Protein AF-A0A956IL65-F1 (afdb_monomer)

Foldseek 3Di:
DAQCLLVLVLLLVQCVVVVHDPVLSVLSVLLSVLSLVLLVLVQVVCCVPPVDRDPRHPDPPPDDRHHDDPLRSLLSLLLLLVVLVVLLVVLVVVLVVDPDPVVNVSSVSNNVSSVSSNVSSVVVLVSLVVVDPNSVVSNVVSNVVSVVVVVVVVVVVVVVVVVD

Structure (mmCIF, N/CA/C/O backbone):
data_AF-A0A956IL65-F1
#
_entry.id   AF-A0A956IL65-F1
#
loop_
_atom_site.group_PDB
_atom_site.id
_atom_site.type_symbol
_atom_site.label_atom_id
_atom_site.label_alt_id
_atom_site.label_comp_id
_atom_site.label_asym_id
_atom_site.label_entity_id
_atom_site.label_seq_id
_atom_site.pdbx_PDB_ins_code
_atom_site.Cartn_x
_atom_site.Cartn_y
_atom_site.Cartn_z
_atom_site.occupancy
_atom_site.B_iso_or_equiv
_atom_site.auth_seq_id
_atom_site.auth_comp_id
_atom_site.auth_asym_id
_atom_site.auth_atom_id
_atom_site.pdbx_PDB_model_num
ATOM 1 N N . MET A 1 1 ? 16.613 2.036 -3.160 1.00 38.81 1 MET A N 1
ATOM 2 C CA . MET A 1 1 ? 15.274 2.022 -2.526 1.00 38.81 1 MET A CA 1
ATOM 3 C C . MET A 1 1 ? 15.307 1.001 -1.401 1.00 38.81 1 MET A C 1
ATOM 5 O O . MET A 1 1 ? 15.791 -0.094 -1.648 1.00 38.81 1 MET A O 1
ATOM 9 N N . ARG A 1 2 ? 14.882 1.342 -0.175 1.00 45.19 2 ARG A N 1
ATOM 10 C CA . ARG A 1 2 ? 14.749 0.341 0.904 1.00 45.19 2 ARG A CA 1
ATOM 11 C C . ARG A 1 2 ? 13.595 -0.607 0.551 1.00 45.19 2 ARG A C 1
ATOM 13 O O . ARG A 1 2 ? 12.576 -0.138 0.049 1.00 45.19 2 ARG A O 1
ATOM 20 N N . SER A 1 3 ? 13.765 -1.910 0.768 1.00 49.69 3 SER A N 1
ATOM 21 C CA . SER A 1 3 ? 12.709 -2.896 0.511 1.00 49.69 3 SER A CA 1
ATOM 22 C C . SER A 1 3 ? 11.535 -2.689 1.468 1.00 49.69 3 SER A C 1
ATOM 24 O O . SER A 1 3 ? 11.739 -2.543 2.673 1.00 49.69 3 SER A O 1
ATOM 26 N N . LEU A 1 4 ? 10.318 -2.684 0.924 1.00 58.38 4 LEU A N 1
ATOM 27 C CA . LEU A 1 4 ? 9.075 -2.591 1.693 1.00 58.38 4 LEU A CA 1
ATOM 28 C C . LEU A 1 4 ? 8.524 -3.972 2.078 1.00 58.38 4 LEU A C 1
ATOM 30 O O . LEU A 1 4 ? 7.673 -4.054 2.952 1.00 58.38 4 LEU A O 1
ATOM 34 N N . ALA A 1 5 ? 9.036 -5.060 1.492 1.00 55.31 5 ALA A N 1
ATOM 35 C CA . ALA A 1 5 ? 8.557 -6.416 1.767 1.00 55.31 5 ALA A CA 1
ATOM 36 C C . ALA A 1 5 ? 8.612 -6.817 3.259 1.00 55.31 5 ALA A C 1
ATOM 38 O O . ALA A 1 5 ? 7.597 -7.291 3.763 1.00 55.31 5 ALA A O 1
ATOM 39 N N . PRO A 1 6 ? 9.701 -6.547 4.014 1.00 56.06 6 PRO A N 1
ATOM 40 C CA . PRO A 1 6 ? 9.734 -6.846 5.450 1.00 56.06 6 PRO A CA 1
ATOM 41 C C . PRO A 1 6 ? 8.711 -6.030 6.255 1.00 56.06 6 PRO A C 1
ATOM 43 O O . PRO A 1 6 ? 8.248 -6.463 7.304 1.00 56.06 6 PRO A O 1
ATOM 46 N N . GLN A 1 7 ? 8.343 -4.843 5.760 1.00 67.19 7 GLN A N 1
ATOM 47 C CA . GLN A 1 7 ? 7.393 -3.955 6.430 1.00 67.19 7 GLN A CA 1
ATOM 48 C C . GLN A 1 7 ? 5.954 -4.439 6.231 1.00 67.19 7 GLN A C 1
ATOM 50 O O . GLN A 1 7 ? 5.183 -4.418 7.182 1.00 67.19 7 GLN A O 1
ATOM 55 N N . ILE A 1 8 ? 5.605 -4.956 5.047 1.00 64.69 8 ILE A N 1
ATOM 56 C CA . ILE A 1 8 ? 4.268 -5.526 4.806 1.00 64.69 8 ILE A CA 1
ATOM 57 C C . ILE A 1 8 ? 4.065 -6.824 5.606 1.00 64.69 8 ILE A C 1
ATOM 59 O O . ILE A 1 8 ? 2.984 -7.036 6.154 1.00 64.69 8 ILE A O 1
ATOM 63 N N . GLY A 1 9 ? 5.113 -7.641 5.771 1.00 65.62 9 GLY A N 1
ATOM 64 C CA . GLY A 1 9 ? 5.070 -8.811 6.658 1.00 65.62 9 GLY A CA 1
ATOM 65 C C . GLY A 1 9 ? 4.739 -8.446 8.115 1.00 65.62 9 GLY A C 1
ATOM 66 O O . GLY A 1 9 ? 3.896 -9.092 8.738 1.00 65.62 9 GLY A O 1
ATOM 67 N N . ALA A 1 10 ? 5.321 -7.358 8.635 1.00 70.25 10 ALA A N 1
ATOM 68 C CA . ALA A 1 10 ? 4.985 -6.807 9.954 1.00 70.25 10 ALA A CA 1
ATOM 69 C C . ALA A 1 10 ? 3.538 -6.281 10.029 1.00 70.25 10 ALA A C 1
ATOM 71 O O . ALA A 1 10 ? 2.858 -6.444 11.045 1.00 70.25 10 ALA A O 1
ATOM 72 N N . TRP A 1 11 ? 3.020 -5.698 8.943 1.00 80.06 11 TRP A N 1
ATOM 73 C CA . TRP A 1 11 ? 1.632 -5.226 8.885 1.00 80.06 11 TRP A CA 1
ATOM 74 C C . TRP A 1 11 ? 0.629 -6.368 8.955 1.00 80.06 11 TRP A C 1
ATOM 76 O O . TRP A 1 11 ? -0.377 -6.237 9.642 1.00 80.06 11 TRP A O 1
ATOM 86 N N . ARG A 1 12 ? 0.912 -7.500 8.302 1.00 82.19 12 ARG A N 1
ATOM 87 C CA . ARG A 1 12 ? 0.060 -8.693 8.372 1.00 82.19 12 ARG A CA 1
ATOM 88 C C . ARG A 1 12 ? -0.077 -9.207 9.806 1.00 82.19 12 ARG A C 1
ATOM 90 O O . ARG A 1 12 ? -1.195 -9.451 10.238 1.00 82.19 12 ARG A O 1
ATOM 97 N N . VAL A 1 13 ? 1.037 -9.335 10.535 1.00 80.00 13 VAL A N 1
ATOM 98 C CA . VAL A 1 13 ? 1.025 -9.753 11.952 1.00 80.00 13 VAL A CA 1
ATOM 99 C C . VAL A 1 13 ? 0.239 -8.762 12.808 1.00 80.00 13 VAL A C 1
ATOM 101 O O . VAL A 1 13 ? -0.572 -9.166 13.630 1.00 80.00 13 VAL A O 1
ATOM 104 N N . SER A 1 14 ? 0.417 -7.465 12.556 1.00 82.00 14 SER A N 1
ATOM 105 C CA . SER A 1 14 ? -0.309 -6.416 13.279 1.00 82.00 14 SER A CA 1
ATOM 106 C C . SER A 1 14 ? -1.815 -6.451 13.002 1.00 82.00 14 SER A C 1
ATOM 108 O O . SER A 1 14 ? -2.611 -6.236 13.903 1.00 82.00 14 SER A O 1
ATOM 110 N N . LEU A 1 15 ? -2.230 -6.722 11.761 1.00 83.50 15 LEU A N 1
ATOM 111 C CA . LEU A 1 15 ? -3.646 -6.845 11.402 1.00 83.50 15 LEU A CA 1
ATOM 112 C C . LEU A 1 15 ? -4.301 -8.056 12.070 1.00 83.50 15 LEU A C 1
ATOM 114 O O . LEU A 1 15 ? -5.425 -7.936 12.549 1.00 83.50 15 LEU A O 1
ATOM 118 N N . ASP A 1 16 ? -3.591 -9.182 12.124 1.00 85.94 16 ASP A N 1
ATOM 119 C CA . ASP A 1 16 ? -4.041 -10.398 12.808 1.00 85.94 16 ASP A CA 1
ATOM 120 C C . ASP A 1 16 ? -4.232 -10.143 14.315 1.00 85.94 16 ASP A C 1
ATOM 122 O O . ASP A 1 16 ? -5.293 -10.423 14.864 1.00 85.94 16 ASP A O 1
ATOM 126 N N . ALA A 1 17 ? -3.267 -9.475 14.961 1.00 84.25 17 ALA A N 1
ATOM 127 C CA . ALA A 1 17 ? -3.342 -9.091 16.376 1.00 84.25 17 ALA A CA 1
ATOM 128 C C . ALA A 1 17 ? -4.445 -8.059 16.698 1.00 84.25 17 ALA A C 1
ATOM 130 O O . ALA A 1 17 ? -4.854 -7.918 17.849 1.00 84.25 17 ALA A O 1
ATOM 131 N N . LEU A 1 18 ? -4.927 -7.321 15.692 1.00 85.69 18 LEU A N 1
ATOM 132 C CA . LEU A 1 18 ? -5.963 -6.290 15.825 1.00 85.69 18 LEU A CA 1
ATOM 133 C C . LEU A 1 18 ? -7.366 -6.780 15.421 1.00 85.69 18 LEU A C 1
ATOM 135 O O . LEU A 1 18 ? -8.258 -5.944 15.216 1.00 85.69 18 LEU A O 1
ATOM 139 N N . ASP A 1 19 ? -7.551 -8.096 15.277 1.00 87.31 19 ASP A N 1
ATOM 140 C CA . ASP A 1 19 ? -8.797 -8.739 14.841 1.00 87.31 19 ASP A CA 1
ATOM 141 C C . ASP A 1 19 ? -9.322 -8.163 13.510 1.00 87.31 19 ASP A C 1
ATOM 143 O O . ASP A 1 19 ? -10.515 -7.881 13.329 1.00 87.31 19 ASP A O 1
ATOM 147 N N . ALA A 1 20 ? -8.416 -7.912 12.560 1.00 88.81 20 ALA A N 1
ATOM 148 C CA . ALA A 1 20 ? -8.801 -7.473 11.226 1.00 88.81 20 ALA A CA 1
ATOM 149 C C . ALA A 1 20 ? -9.573 -8.578 10.473 1.00 88.81 20 ALA A C 1
ATOM 151 O O . ALA A 1 20 ? -9.339 -9.766 10.692 1.00 88.81 20 ALA A O 1
ATOM 152 N N . PRO A 1 21 ? -10.460 -8.223 9.521 1.00 92.88 21 PRO A N 1
ATOM 153 C CA . PRO A 1 21 ? -11.149 -9.214 8.699 1.00 92.88 21 PRO A CA 1
ATOM 154 C C . PRO A 1 21 ? -10.163 -10.126 7.957 1.00 92.88 21 PRO A C 1
ATOM 156 O O . PRO A 1 21 ? -9.194 -9.632 7.380 1.00 92.88 21 PRO A O 1
ATOM 159 N N . GLU A 1 22 ? -10.455 -11.427 7.862 1.00 90.81 22 GLU A N 1
ATOM 160 C CA . GLU A 1 22 ? -9.585 -12.409 7.184 1.00 90.81 22 GLU A CA 1
ATOM 161 C C . GLU A 1 22 ? -9.222 -11.998 5.750 1.00 90.81 22 GLU A C 1
ATOM 163 O O . GLU A 1 22 ? -8.082 -12.151 5.317 1.00 90.81 22 GLU A O 1
ATOM 168 N N . ALA A 1 23 ? -10.169 -11.399 5.021 1.00 91.19 23 ALA A N 1
ATOM 169 C CA . ALA A 1 23 ? -9.933 -10.884 3.674 1.00 91.19 23 ALA A CA 1
ATOM 170 C C . ALA A 1 23 ? -8.836 -9.802 3.633 1.00 91.19 23 ALA A C 1
ATOM 172 O O . ALA A 1 23 ? -8.097 -9.703 2.655 1.00 91.19 23 ALA A O 1
ATOM 173 N N . LEU A 1 24 ? -8.707 -8.999 4.694 1.00 89.88 24 LEU A N 1
ATOM 174 C CA . LEU A 1 24 ? -7.675 -7.973 4.804 1.00 89.88 24 LEU A CA 1
ATOM 175 C C . LEU A 1 24 ? -6.307 -8.584 5.133 1.00 89.88 24 LEU A C 1
ATOM 177 O O . LEU A 1 24 ? -5.299 -8.162 4.570 1.00 89.88 24 LEU A O 1
ATOM 181 N N . VAL A 1 25 ? -6.280 -9.609 5.988 1.00 88.31 25 VAL A N 1
ATOM 182 C CA . VAL A 1 25 ? -5.064 -10.375 6.305 1.00 88.31 25 VAL A CA 1
ATOM 183 C C . VAL A 1 25 ? -4.559 -11.131 5.069 1.00 88.31 25 VAL A C 1
ATOM 185 O O . VAL A 1 25 ? -3.359 -11.126 4.785 1.00 88.31 25 VAL A O 1
ATOM 188 N N . ALA A 1 26 ? -5.465 -11.713 4.277 1.00 87.88 26 ALA A N 1
ATOM 189 C CA . ALA A 1 26 ? -5.140 -12.334 2.994 1.00 87.88 26 ALA A CA 1
ATOM 190 C C . ALA A 1 26 ? -4.571 -11.309 1.997 1.00 87.88 26 ALA A C 1
ATOM 192 O O . ALA A 1 26 ? -3.500 -11.530 1.434 1.00 87.88 26 ALA A O 1
ATOM 193 N N . ALA A 1 27 ? -5.210 -10.143 1.862 1.00 87.69 27 ALA A N 1
ATOM 194 C CA . ALA A 1 27 ? -4.713 -9.064 1.008 1.00 87.69 27 ALA A CA 1
ATOM 195 C C . ALA A 1 27 ? -3.328 -8.543 1.444 1.00 87.69 27 ALA A C 1
ATOM 197 O O . ALA A 1 27 ? -2.519 -8.170 0.593 1.00 87.69 27 ALA A O 1
ATOM 198 N N . ALA A 1 28 ? -3.025 -8.540 2.749 1.00 86.12 28 ALA A N 1
ATOM 199 C CA . ALA A 1 28 ? -1.696 -8.192 3.256 1.00 86.12 28 ALA A CA 1
ATOM 200 C C . ALA A 1 28 ? -0.630 -9.182 2.767 1.00 86.12 28 ALA A C 1
ATOM 202 O O . ALA A 1 28 ? 0.467 -8.776 2.385 1.00 86.12 28 ALA A O 1
ATOM 203 N N . ARG A 1 29 ? -0.966 -10.476 2.729 1.00 84.81 29 ARG A N 1
ATOM 204 C CA . ARG A 1 29 ? -0.078 -11.537 2.237 1.00 84.81 29 ARG A CA 1
ATOM 205 C C . ARG A 1 29 ? 0.204 -11.396 0.739 1.00 84.81 29 ARG A C 1
ATOM 207 O O . ARG A 1 29 ? 1.356 -11.500 0.322 1.00 84.81 29 ARG A O 1
ATOM 214 N N . ASP A 1 30 ? -0.819 -11.091 -0.054 1.00 86.75 30 ASP A N 1
ATOM 215 C CA . ASP A 1 30 ? -0.660 -10.844 -1.492 1.00 86.75 30 ASP A CA 1
ATOM 216 C C . ASP A 1 30 ? 0.188 -9.589 -1.759 1.00 86.75 30 ASP A C 1
ATOM 218 O O . ASP A 1 30 ? 1.052 -9.577 -2.640 1.00 86.75 30 ASP A O 1
ATOM 222 N N . ALA A 1 31 ? -0.013 -8.531 -0.967 1.00 85.62 31 ALA A N 1
ATOM 223 C CA . ALA A 1 31 ? 0.788 -7.312 -1.044 1.00 85.62 31 ALA A CA 1
ATOM 224 C C . ALA A 1 31 ? 2.255 -7.547 -0.645 1.00 85.62 31 ALA A C 1
ATOM 226 O O . ALA A 1 31 ? 3.155 -6.964 -1.257 1.00 85.62 31 ALA A O 1
ATOM 227 N N . GLU A 1 32 ? 2.506 -8.410 0.344 1.00 84.56 32 GLU A N 1
ATOM 228 C CA . GLU A 1 32 ? 3.850 -8.815 0.761 1.00 84.56 32 GLU A CA 1
ATOM 229 C C . GLU A 1 32 ? 4.586 -9.506 -0.392 1.00 84.56 32 GLU A C 1
ATOM 231 O O . GLU A 1 32 ? 5.688 -9.087 -0.758 1.00 84.56 32 GLU A O 1
ATOM 236 N N . LEU A 1 33 ? 3.948 -10.495 -1.026 1.00 83.56 33 LEU A N 1
ATOM 237 C CA . LEU A 1 33 ? 4.505 -11.204 -2.178 1.00 83.56 33 LEU A CA 1
ATOM 238 C C . LEU A 1 33 ? 4.783 -10.243 -3.346 1.00 83.56 33 LEU A C 1
ATOM 240 O O . LEU A 1 33 ? 5.889 -10.221 -3.890 1.00 83.56 33 LEU A O 1
ATOM 244 N N . ALA A 1 34 ? 3.828 -9.369 -3.677 1.00 84.38 34 ALA A N 1
ATOM 245 C CA . ALA A 1 34 ? 3.999 -8.363 -4.725 1.00 84.38 34 ALA A CA 1
ATOM 246 C C . ALA A 1 34 ? 5.179 -7.412 -4.442 1.00 84.38 34 ALA A C 1
ATOM 248 O O . ALA A 1 34 ? 5.919 -7.029 -5.355 1.00 84.38 34 ALA A O 1
ATOM 249 N N . ALA A 1 35 ? 5.398 -7.028 -3.179 1.00 80.88 35 ALA A N 1
ATOM 250 C CA . ALA A 1 35 ? 6.537 -6.199 -2.794 1.00 80.88 35 ALA A CA 1
ATOM 251 C C . ALA A 1 35 ? 7.878 -6.930 -2.946 1.00 80.88 35 ALA A C 1
ATOM 253 O O . ALA A 1 35 ? 8.855 -6.308 -3.374 1.00 80.88 35 ALA A O 1
ATOM 254 N N . GLN A 1 36 ? 7.928 -8.229 -2.640 1.00 79.44 36 GLN A N 1
ATOM 255 C CA . GLN A 1 36 ? 9.119 -9.060 -2.835 1.00 79.44 36 GLN A CA 1
ATOM 256 C C . GLN A 1 36 ? 9.464 -9.178 -4.322 1.00 79.44 36 GLN A C 1
ATOM 258 O O . GLN A 1 36 ? 10.593 -8.892 -4.727 1.00 79.44 36 GLN A O 1
ATOM 263 N N . GLU A 1 37 ? 8.477 -9.513 -5.154 1.00 82.69 37 GLU A N 1
ATOM 264 C CA . GLU A 1 37 ? 8.665 -9.644 -6.599 1.00 82.69 37 GLU A CA 1
ATOM 265 C C . GLU A 1 37 ? 9.066 -8.315 -7.249 1.00 82.69 37 GLU A C 1
ATOM 267 O O . GLU A 1 37 ? 9.974 -8.275 -8.084 1.00 82.69 37 GLU A O 1
ATOM 272 N N . HIS A 1 38 ? 8.445 -7.204 -6.835 1.00 81.06 38 HIS A N 1
ATOM 273 C CA . HIS A 1 38 ? 8.849 -5.866 -7.268 1.00 81.06 38 HIS A CA 1
ATOM 274 C C . HIS A 1 38 ? 10.317 -5.612 -6.924 1.00 81.06 38 HIS A C 1
ATOM 276 O O . HIS A 1 38 ? 11.091 -5.204 -7.791 1.00 81.06 38 HIS A O 1
ATOM 282 N N . ALA A 1 39 ? 10.721 -5.855 -5.677 1.00 76.94 39 ALA A N 1
ATOM 283 C CA . ALA A 1 39 ? 12.084 -5.592 -5.241 1.00 76.94 39 ALA A CA 1
ATOM 284 C C . ALA A 1 39 ? 13.109 -6.463 -5.995 1.00 76.94 39 ALA A C 1
ATOM 286 O O . ALA A 1 39 ? 14.172 -5.968 -6.367 1.00 76.94 39 ALA A O 1
ATOM 287 N N . ALA A 1 40 ? 12.765 -7.714 -6.317 1.00 78.00 40 ALA A N 1
ATOM 288 C CA . ALA A 1 40 ? 13.590 -8.582 -7.154 1.00 78.00 40 ALA A CA 1
ATOM 289 C C . ALA A 1 40 ? 13.738 -8.053 -8.596 1.00 78.00 40 ALA A C 1
ATOM 291 O O . ALA A 1 40 ? 14.841 -8.057 -9.149 1.00 78.00 40 ALA A O 1
ATOM 292 N N . ILE A 1 41 ? 12.655 -7.563 -9.216 1.00 79.12 41 ILE A N 1
ATOM 293 C CA . ILE A 1 41 ? 12.710 -6.911 -10.538 1.00 79.12 41 ILE A CA 1
ATOM 294 C C . ILE A 1 41 ? 13.587 -5.655 -10.476 1.00 79.12 41 ILE A C 1
ATOM 296 O O . ILE A 1 41 ? 14.492 -5.506 -11.296 1.00 79.12 41 ILE A O 1
ATOM 300 N N . ALA A 1 42 ? 13.370 -4.791 -9.484 1.00 76.31 42 ALA A N 1
ATOM 301 C CA . ALA A 1 42 ? 14.131 -3.557 -9.314 1.00 76.31 42 ALA A CA 1
ATOM 302 C C . ALA A 1 42 ? 15.633 -3.828 -9.130 1.00 76.31 42 ALA A C 1
ATOM 304 O O . ALA A 1 42 ? 16.455 -3.164 -9.759 1.00 76.31 42 ALA A O 1
ATOM 305 N N . SER A 1 43 ? 16.002 -4.836 -8.332 1.00 71.38 43 SER A N 1
ATOM 306 C CA . SER A 1 43 ? 17.404 -5.223 -8.139 1.00 71.38 43 SER A CA 1
ATOM 307 C C . SER A 1 43 ? 18.053 -5.762 -9.415 1.00 71.38 43 SER A C 1
ATOM 309 O O . SER A 1 43 ? 19.185 -5.384 -9.718 1.00 71.38 43 SER A O 1
ATOM 311 N N . ARG A 1 44 ? 17.343 -6.588 -10.199 1.00 74.50 44 ARG A N 1
ATOM 312 C CA . ARG A 1 44 ? 17.844 -7.074 -11.499 1.00 74.50 44 ARG A CA 1
ATOM 313 C C . ARG A 1 44 ? 18.037 -5.938 -12.501 1.00 74.50 44 ARG A C 1
ATOM 315 O O . ARG A 1 44 ? 19.070 -5.892 -13.161 1.00 74.50 44 ARG A O 1
ATOM 322 N N . LEU A 1 45 ? 17.086 -5.006 -12.579 1.00 72.12 45 LEU A N 1
ATOM 323 C CA . LEU A 1 45 ? 17.194 -3.830 -13.447 1.00 72.12 45 LEU A CA 1
ATOM 324 C C . LEU A 1 45 ? 18.352 -2.919 -13.021 1.00 72.12 45 LEU A C 1
ATOM 326 O O . LEU A 1 45 ? 19.121 -2.477 -13.867 1.00 72.12 45 LEU A O 1
ATOM 330 N N . ALA A 1 46 ? 18.529 -2.678 -11.719 1.00 70.25 46 ALA A N 1
ATOM 331 C CA . ALA A 1 46 ? 19.644 -1.881 -11.210 1.00 70.25 46 ALA A CA 1
ATOM 332 C C . ALA A 1 46 ? 21.009 -2.504 -11.553 1.00 70.25 46 ALA A C 1
ATOM 334 O O . ALA A 1 46 ? 21.920 -1.790 -11.979 1.00 70.25 46 ALA A O 1
ATOM 335 N N . TYR A 1 47 ? 21.132 -3.830 -11.425 1.00 66.88 47 TYR A N 1
ATOM 336 C CA . TYR A 1 47 ? 22.343 -4.552 -11.811 1.00 66.88 47 TYR A CA 1
ATOM 337 C C . TYR A 1 47 ? 22.608 -4.452 -13.317 1.00 66.88 47 TYR A C 1
ATOM 339 O O . TYR A 1 47 ? 23.716 -4.103 -13.716 1.00 66.88 47 TYR A O 1
ATOM 347 N N . ALA A 1 48 ? 21.588 -4.686 -14.146 1.00 67.88 48 ALA A N 1
ATOM 348 C CA . ALA A 1 48 ? 21.717 -4.630 -15.600 1.00 67.88 48 ALA A CA 1
ATOM 349 C C . ALA A 1 48 ? 22.082 -3.228 -16.121 1.00 67.88 48 ALA A C 1
ATOM 351 O O . ALA A 1 48 ? 22.857 -3.112 -17.064 1.00 67.88 48 ALA A O 1
ATOM 352 N N . LEU A 1 49 ? 21.543 -2.167 -15.510 1.00 68.12 49 LEU A N 1
ATOM 353 C CA . LEU A 1 49 ? 21.711 -0.791 -15.994 1.00 68.12 49 LEU A CA 1
ATOM 354 C C . LEU A 1 49 ? 22.965 -0.090 -15.458 1.00 68.12 49 LEU A C 1
ATOM 356 O O . LEU A 1 49 ? 23.507 0.781 -16.131 1.00 68.12 49 LEU A O 1
ATOM 360 N N . VAL A 1 50 ? 23.408 -0.416 -14.240 1.00 70.62 50 VAL A N 1
ATOM 361 C CA . VAL A 1 50 ? 24.462 0.345 -13.537 1.00 70.62 50 VAL A CA 1
ATOM 362 C C . VAL A 1 50 ? 25.653 -0.542 -13.146 1.00 70.62 50 VAL A C 1
ATOM 364 O O . VAL A 1 50 ? 26.639 -0.049 -12.602 1.00 70.62 50 VAL A O 1
ATOM 367 N N . GLY A 1 51 ? 25.577 -1.860 -13.375 1.00 60.25 51 GLY A N 1
ATOM 368 C CA . GLY A 1 51 ? 26.612 -2.824 -12.975 1.00 60.25 51 GLY A CA 1
ATOM 369 C C . GLY A 1 51 ? 26.810 -2.929 -11.459 1.00 60.25 51 GLY A C 1
ATOM 370 O O . GLY A 1 51 ? 27.766 -3.544 -10.991 1.00 60.25 51 GLY A O 1
ATOM 371 N N . ARG A 1 52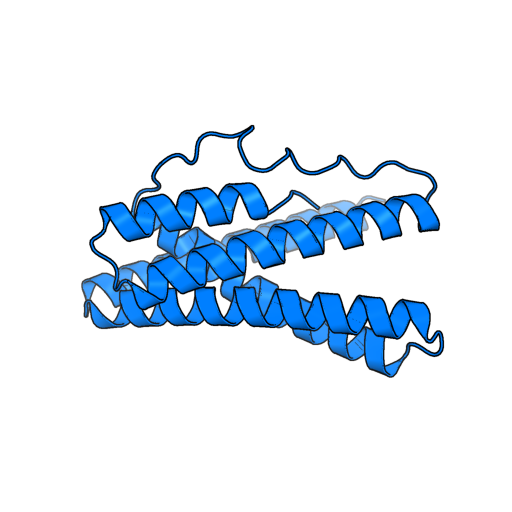 ? 25.927 -2.310 -10.666 1.00 55.88 52 ARG A N 1
ATOM 372 C CA . ARG A 1 52 ? 25.972 -2.327 -9.204 1.00 55.88 52 ARG A CA 1
ATOM 373 C C . ARG A 1 52 ? 24.893 -3.254 -8.681 1.00 55.88 52 ARG A C 1
ATOM 375 O O . ARG A 1 52 ? 23.721 -3.102 -9.022 1.00 55.88 52 ARG A O 1
ATOM 382 N N . ALA A 1 53 ? 25.279 -4.170 -7.798 1.00 52.50 53 ALA A N 1
ATOM 383 C CA . ALA A 1 53 ? 24.315 -4.896 -6.992 1.00 52.50 53 ALA A CA 1
ATOM 384 C C . ALA A 1 53 ? 23.534 -3.875 -6.149 1.00 52.50 53 ALA A C 1
ATOM 386 O O . ALA A 1 53 ? 24.073 -3.266 -5.225 1.00 52.50 53 ALA A O 1
ATOM 387 N N . SER A 1 54 ? 22.263 -3.653 -6.487 1.00 50.88 54 SER A N 1
ATOM 388 C CA . SER A 1 54 ? 21.315 -3.116 -5.515 1.00 50.88 54 SER A CA 1
ATOM 389 C C . SER A 1 54 ? 21.284 -4.111 -4.364 1.00 50.88 54 SER A C 1
ATOM 391 O O . SER A 1 54 ? 21.169 -5.308 -4.626 1.00 50.88 54 SER A O 1
ATOM 393 N N . THR A 1 55 ? 21.432 -3.644 -3.120 1.00 53.50 55 THR A N 1
ATOM 394 C CA . THR A 1 55 ? 21.317 -4.499 -1.931 1.00 53.50 55 THR A CA 1
ATOM 395 C C . THR A 1 55 ? 20.077 -5.367 -2.090 1.00 53.50 55 THR A C 1
ATOM 397 O O . THR A 1 55 ? 18.961 -4.837 -2.143 1.00 53.50 55 THR A O 1
ATOM 400 N N . VAL A 1 56 ? 20.286 -6.674 -2.269 1.00 51.72 56 VAL A N 1
ATOM 401 C CA . VAL A 1 56 ? 19.194 -7.634 -2.393 1.00 51.72 56 VAL A CA 1
ATOM 402 C C . VAL A 1 56 ? 18.377 -7.491 -1.109 1.00 51.72 56 VAL A C 1
ATOM 404 O O . VAL A 1 56 ? 18.972 -7.428 -0.030 1.00 51.72 56 VAL A O 1
ATOM 407 N N . PRO A 1 57 ? 17.048 -7.327 -1.194 1.00 49.78 57 PRO A N 1
ATOM 408 C CA . PRO A 1 57 ? 16.213 -7.371 -0.004 1.00 49.78 57 PRO A CA 1
ATOM 409 C C . PRO A 1 57 ? 16.535 -8.631 0.804 1.00 49.78 57 PRO A C 1
ATOM 411 O O . PRO A 1 57 ? 16.793 -9.659 0.177 1.00 49.78 57 PRO A O 1
ATOM 414 N N . PRO A 1 58 ? 16.491 -8.587 2.145 1.00 48.03 58 PRO A N 1
ATOM 415 C CA . PRO A 1 58 ? 16.555 -9.816 2.926 1.00 48.03 58 PRO A CA 1
ATOM 416 C C . PRO A 1 58 ? 15.498 -10.800 2.414 1.00 48.03 58 PRO A C 1
ATOM 418 O O . PRO A 1 58 ? 14.400 -10.389 2.009 1.00 48.03 58 PRO A O 1
ATOM 421 N N . SER A 1 59 ? 15.857 -12.081 2.384 1.00 46.12 59 SER A N 1
ATOM 422 C CA . SER A 1 59 ? 14.941 -13.130 1.935 1.00 46.12 59 SER A CA 1
ATOM 423 C C . SER A 1 59 ? 13.747 -13.220 2.898 1.00 46.12 59 SER A C 1
ATOM 425 O O . SER A 1 59 ? 13.889 -12.881 4.079 1.00 46.12 59 SER A O 1
ATOM 427 N N . PRO A 1 60 ? 12.559 -13.663 2.438 1.00 43.41 60 PRO A N 1
ATOM 428 C CA . PRO A 1 60 ? 11.418 -13.869 3.326 1.00 43.41 60 PRO A CA 1
ATOM 429 C C . PRO A 1 60 ? 11.832 -14.802 4.475 1.00 43.41 60 PRO A C 1
ATOM 431 O O . PRO A 1 60 ? 12.274 -15.920 4.220 1.00 43.41 60 PRO A O 1
ATOM 434 N N . GLY A 1 61 ? 11.732 -14.330 5.722 1.00 46.06 61 GLY A N 1
ATOM 435 C CA . GLY A 1 61 ? 12.104 -15.089 6.925 1.00 46.06 61 GLY A CA 1
ATOM 436 C C . GLY A 1 61 ? 13.386 -14.646 7.643 1.00 46.06 61 GLY A C 1
ATOM 437 O O . GLY A 1 61 ? 13.612 -15.095 8.759 1.00 46.06 61 GLY A O 1
ATOM 438 N N . GLU A 1 62 ? 14.199 -13.746 7.075 1.00 50.53 62 GLU A N 1
ATOM 439 C CA . GLU A 1 62 ? 15.401 -13.223 7.766 1.00 50.53 62 GLU A CA 1
ATOM 440 C C . GLU A 1 62 ? 15.101 -12.082 8.756 1.00 50.53 62 GLU A C 1
ATOM 442 O O . GLU A 1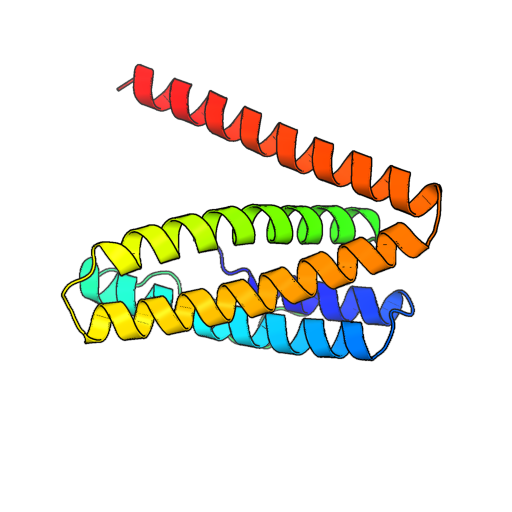 62 ? 15.959 -11.700 9.548 1.00 50.53 62 GLU A O 1
ATOM 447 N N . VAL A 1 63 ? 13.885 -11.534 8.729 1.00 54.91 63 VAL A N 1
ATOM 448 C CA . VAL A 1 63 ? 13.421 -10.514 9.674 1.00 54.91 63 VAL A CA 1
ATOM 449 C C . VAL A 1 63 ? 12.143 -11.033 10.312 1.00 54.91 63 VAL A C 1
ATOM 451 O O . VAL A 1 63 ? 11.140 -11.196 9.615 1.00 54.91 63 VAL A O 1
ATOM 454 N N . GLU A 1 64 ? 12.176 -11.303 11.618 1.00 57.84 64 GLU A N 1
ATOM 455 C CA . GLU A 1 64 ? 10.951 -11.599 12.357 1.00 57.84 64 GLU A CA 1
ATOM 456 C C . GLU A 1 64 ? 10.005 -10.392 12.250 1.00 57.84 64 GLU A C 1
ATOM 458 O O . GLU A 1 64 ? 10.404 -9.263 12.561 1.00 57.84 64 GLU A O 1
ATOM 463 N N . PRO A 1 65 ? 8.767 -10.587 11.765 1.00 63.44 65 PRO A N 1
ATOM 464 C CA . PRO A 1 65 ? 7.795 -9.511 11.700 1.00 63.44 65 PRO A CA 1
ATOM 465 C C . PRO A 1 65 ? 7.433 -9.074 13.123 1.00 63.44 65 PRO A C 1
ATOM 467 O O . PRO A 1 65 ? 6.811 -9.822 13.872 1.00 63.44 65 PRO A O 1
ATOM 470 N N . VAL A 1 66 ? 7.826 -7.855 13.492 1.00 67.50 66 VAL A N 1
ATOM 471 C CA . VAL A 1 66 ? 7.473 -7.248 14.780 1.00 67.50 66 VAL A CA 1
ATOM 472 C C . VAL A 1 66 ? 6.099 -6.595 14.664 1.00 67.50 66 VAL A C 1
ATOM 474 O O . VAL A 1 66 ? 5.845 -5.849 13.716 1.00 67.50 66 VAL A O 1
ATOM 477 N N . GLU A 1 67 ? 5.225 -6.861 15.632 1.00 76.12 67 GLU A N 1
ATOM 478 C CA . GLU A 1 67 ? 3.923 -6.204 15.738 1.00 76.12 67 GLU A CA 1
ATOM 479 C C . GLU A 1 67 ? 4.094 -4.683 15.865 1.00 76.12 67 GLU A C 1
ATOM 481 O O . GLU A 1 67 ? 4.897 -4.180 16.655 1.00 76.12 67 GLU A O 1
ATOM 486 N N . LEU A 1 68 ? 3.337 -3.935 15.067 1.00 76.12 68 LEU A N 1
ATOM 487 C CA . LEU A 1 68 ? 3.308 -2.484 15.117 1.00 76.12 68 LEU A CA 1
ATOM 488 C C . LEU A 1 68 ? 2.083 -2.017 15.907 1.00 76.12 68 LEU A C 1
ATOM 490 O O . LEU A 1 68 ? 0.976 -2.492 15.650 1.00 76.12 68 LEU A O 1
ATOM 494 N N . PRO A 1 69 ? 2.232 -0.995 16.771 1.00 84.81 69 PRO A N 1
ATOM 495 C CA . PRO A 1 69 ? 1.087 -0.280 17.315 1.00 84.81 69 PRO A CA 1
ATOM 496 C C . PRO A 1 69 ? 0.166 0.214 16.193 1.00 84.81 69 PRO A C 1
ATOM 498 O O . PRO A 1 69 ? 0.648 0.640 15.138 1.00 84.81 69 PRO A O 1
ATOM 501 N N . LEU A 1 70 ? -1.149 0.238 16.438 1.00 83.81 70 LEU A N 1
ATOM 502 C CA . LEU A 1 70 ? -2.146 0.664 15.447 1.00 83.81 70 LEU A CA 1
ATOM 503 C C . LEU A 1 70 ? -1.808 2.027 14.816 1.00 83.81 70 LEU A C 1
ATOM 505 O O . LEU A 1 70 ? -1.923 2.175 13.605 1.00 83.81 70 LEU A O 1
ATOM 509 N N . SER A 1 71 ? -1.345 3.007 15.597 1.00 86.25 71 SER A N 1
ATOM 510 C CA . SER A 1 71 ? -0.932 4.323 15.084 1.00 86.25 71 SER A CA 1
ATOM 511 C C . SER A 1 71 ? 0.223 4.228 14.081 1.00 86.25 71 SER A C 1
ATOM 513 O O . SER A 1 71 ? 0.154 4.805 12.996 1.00 86.25 71 SER A O 1
ATOM 515 N N . SER A 1 72 ? 1.251 3.438 14.394 1.00 85.38 72 SER A N 1
ATOM 516 C CA . SER A 1 72 ? 2.387 3.177 13.504 1.00 85.38 72 SER A CA 1
ATOM 517 C C . SER A 1 72 ? 1.966 2.433 12.236 1.00 85.38 72 SER A C 1
ATOM 519 O O . SER A 1 72 ? 2.436 2.766 11.146 1.00 85.38 72 SER A O 1
ATOM 521 N N . LEU A 1 73 ? 1.051 1.464 12.355 1.00 86.31 73 LEU A N 1
ATOM 522 C CA . LEU A 1 73 ? 0.473 0.756 11.213 1.00 86.31 73 LEU A CA 1
ATOM 523 C C . LEU A 1 73 ? -0.280 1.724 10.290 1.00 86.31 73 LEU A C 1
ATOM 525 O O . LEU A 1 73 ? -0.046 1.722 9.083 1.00 86.31 73 LEU A O 1
ATOM 529 N N . VAL A 1 74 ? -1.137 2.588 10.847 1.00 88.00 74 VAL A N 1
ATOM 530 C CA . VAL A 1 74 ? -1.919 3.567 10.070 1.00 88.00 74 VAL A CA 1
ATOM 531 C C . VAL A 1 74 ? -0.992 4.514 9.302 1.00 88.00 74 VAL A C 1
ATOM 533 O O . VAL A 1 74 ? -1.215 4.743 8.114 1.00 88.00 74 VAL A O 1
ATOM 536 N N . VAL A 1 75 ? 0.077 5.020 9.931 1.00 88.25 75 VAL A N 1
ATOM 537 C CA . VAL A 1 75 ? 1.080 5.877 9.268 1.00 88.25 75 VAL A CA 1
ATOM 538 C C . VAL A 1 75 ? 1.758 5.145 8.112 1.00 88.25 75 VAL A C 1
ATOM 540 O O . VAL A 1 75 ? 1.857 5.681 7.006 1.00 88.25 75 VAL A O 1
ATOM 543 N N . ALA A 1 76 ? 2.210 3.913 8.346 1.00 85.69 76 ALA A N 1
ATOM 544 C CA . ALA A 1 76 ? 2.927 3.129 7.349 1.00 85.69 76 ALA A CA 1
ATOM 545 C C . ALA A 1 76 ? 2.042 2.801 6.131 1.00 85.69 76 ALA A C 1
ATOM 547 O O . ALA A 1 76 ? 2.461 2.974 4.985 1.00 85.69 76 ALA A O 1
ATOM 548 N N . VAL A 1 77 ? 0.786 2.425 6.376 1.00 88.06 77 VAL A N 1
ATOM 549 C CA . VAL A 1 77 ? -0.212 2.138 5.339 1.00 88.06 77 VAL A CA 1
ATOM 550 C C . VAL A 1 77 ? -0.638 3.407 4.593 1.00 88.06 77 VAL A C 1
ATOM 552 O O . VAL A 1 77 ? -0.790 3.380 3.372 1.00 88.06 77 VAL A O 1
ATOM 555 N N . ALA A 1 78 ? -0.802 4.538 5.286 1.00 88.62 78 ALA A N 1
ATOM 556 C CA . ALA A 1 78 ? -1.108 5.818 4.645 1.00 88.62 78 ALA A CA 1
ATOM 557 C C . ALA A 1 78 ? 0.023 6.254 3.705 1.00 88.62 78 ALA A C 1
ATOM 559 O O . ALA A 1 78 ? -0.233 6.688 2.579 1.00 88.62 78 ALA A O 1
ATOM 560 N N . ARG A 1 79 ? 1.278 6.072 4.13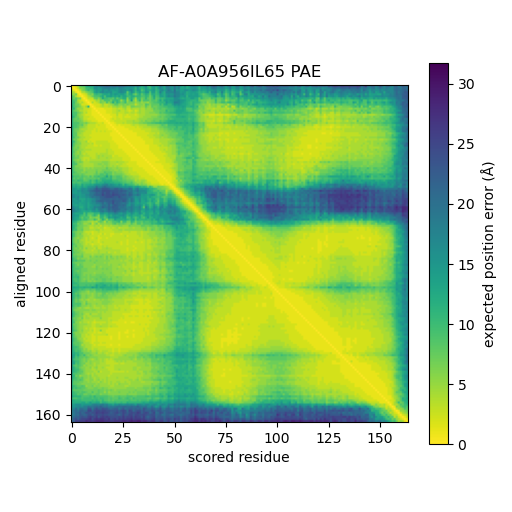4 1.00 88.50 79 ARG A N 1
ATOM 561 C CA . ARG A 1 79 ? 2.453 6.320 3.295 1.00 88.50 79 ARG A CA 1
ATOM 562 C C . ARG A 1 79 ? 2.440 5.439 2.050 1.00 88.50 79 ARG A C 1
ATOM 564 O O . ARG A 1 79 ? 2.627 5.953 0.954 1.00 88.50 79 ARG A O 1
ATOM 571 N N . GLU A 1 80 ? 2.160 4.150 2.208 1.00 88.75 80 GLU A N 1
ATOM 572 C CA . GLU A 1 80 ? 2.065 3.202 1.095 1.00 88.75 80 GLU A CA 1
ATOM 573 C C . GLU A 1 80 ? 0.972 3.575 0.089 1.00 88.75 80 GLU A C 1
ATOM 575 O O . GLU A 1 80 ? 1.209 3.530 -1.119 1.00 88.75 80 GLU A O 1
ATOM 580 N N . ALA A 1 81 ? -0.207 3.984 0.566 1.00 88.25 81 ALA A N 1
ATOM 581 C CA . ALA A 1 81 ? -1.300 4.425 -0.297 1.00 88.25 81 ALA A CA 1
ATOM 582 C C . ALA A 1 81 ? -0.891 5.642 -1.145 1.00 88.25 81 ALA A C 1
ATOM 584 O O . ALA A 1 81 ? -1.119 5.661 -2.357 1.00 88.25 81 ALA A O 1
ATOM 585 N N . ILE A 1 82 ? -0.244 6.633 -0.523 1.00 85.94 82 ILE A N 1
ATOM 586 C CA . ILE A 1 82 ? 0.230 7.852 -1.193 1.00 85.94 82 ILE A CA 1
ATOM 587 C C . ILE A 1 82 ? 1.358 7.530 -2.184 1.00 85.94 82 ILE A C 1
ATOM 589 O O . ILE A 1 82 ? 1.310 7.953 -3.343 1.00 85.94 82 ILE A O 1
ATOM 593 N N . ASP A 1 83 ? 2.352 6.755 -1.755 1.00 86.50 83 ASP A N 1
ATOM 594 C CA . ASP A 1 83 ? 3.516 6.415 -2.572 1.00 86.50 83 ASP A CA 1
ATOM 595 C C . ASP A 1 83 ? 3.144 5.555 -3.774 1.00 86.50 83 ASP A C 1
ATOM 597 O O . ASP A 1 83 ? 3.641 5.795 -4.876 1.00 86.50 83 ASP A O 1
ATOM 601 N N . SER A 1 84 ? 2.224 4.606 -3.601 1.00 86.94 84 SER A N 1
ATOM 602 C CA . SER A 1 84 ? 1.725 3.783 -4.701 1.00 86.94 84 SER A CA 1
ATOM 603 C C . SER A 1 84 ? 0.961 4.599 -5.748 1.00 86.94 84 SER A C 1
ATOM 605 O O . SER A 1 84 ? 1.104 4.335 -6.943 1.00 86.94 84 SER A O 1
ATOM 607 N N . CYS A 1 85 ? 0.208 5.631 -5.348 1.00 85.56 85 CYS A N 1
ATOM 608 C CA . CYS A 1 85 ? -0.440 6.543 -6.298 1.00 85.56 85 CYS A CA 1
ATOM 609 C C . CYS A 1 85 ? 0.589 7.276 -7.171 1.00 85.56 85 CYS A C 1
ATOM 611 O O . CYS A 1 85 ? 0.452 7.320 -8.398 1.00 85.56 85 CYS A O 1
ATOM 613 N N . LEU A 1 86 ? 1.647 7.814 -6.557 1.00 84.62 86 LEU A N 1
ATOM 614 C CA . LEU A 1 86 ? 2.723 8.483 -7.288 1.00 84.62 86 LEU A CA 1
ATOM 615 C C . LEU A 1 86 ? 3.487 7.499 -8.186 1.00 84.62 86 LEU A C 1
ATOM 617 O O . LEU A 1 86 ? 3.728 7.787 -9.359 1.00 84.62 86 LEU A O 1
ATOM 621 N N . ALA A 1 87 ? 3.833 6.324 -7.658 1.00 85.94 87 ALA A N 1
ATOM 622 C CA . ALA A 1 87 ? 4.554 5.291 -8.392 1.00 85.94 87 ALA A CA 1
ATOM 623 C C . ALA A 1 87 ? 3.763 4.790 -9.609 1.00 85.94 87 ALA A C 1
ATOM 625 O O . ALA A 1 87 ? 4.344 4.641 -10.684 1.00 85.94 87 ALA A O 1
ATOM 626 N N . SER A 1 88 ? 2.445 4.598 -9.484 1.00 88.31 88 SER A N 1
ATOM 627 C CA . SER A 1 88 ? 1.578 4.228 -10.610 1.00 88.31 88 SER A CA 1
ATOM 628 C C . SER A 1 88 ? 1.545 5.328 -11.675 1.00 88.31 88 SER A C 1
ATOM 630 O O . SER A 1 88 ? 1.707 5.057 -12.868 1.00 88.31 88 SER A O 1
ATOM 632 N N . HIS A 1 89 ? 1.432 6.600 -11.272 1.00 88.06 89 HIS A N 1
ATOM 633 C CA . HIS A 1 89 ? 1.470 7.712 -12.224 1.00 88.06 89 HIS A CA 1
ATOM 634 C C . HIS A 1 89 ? 2.787 7.750 -13.019 1.00 88.06 89 HIS A C 1
ATOM 636 O O . HIS A 1 89 ? 2.769 7.862 -14.249 1.00 88.06 89 HIS A O 1
ATOM 642 N N . LEU A 1 90 ? 3.923 7.607 -12.329 1.00 86.81 90 LEU A N 1
ATOM 643 C CA . LEU A 1 90 ? 5.251 7.582 -12.945 1.00 86.81 90 LEU A CA 1
ATOM 644 C C . LEU A 1 90 ? 5.444 6.358 -13.851 1.00 86.81 90 LEU A C 1
ATOM 646 O O . LEU A 1 90 ? 5.932 6.500 -14.972 1.00 86.81 90 LEU A O 1
ATOM 650 N N . THR A 1 91 ? 5.004 5.178 -13.413 1.00 86.50 91 THR A N 1
ATOM 651 C CA . THR A 1 91 ? 5.111 3.928 -14.184 1.00 86.50 91 THR A CA 1
ATOM 652 C C . THR A 1 91 ? 4.288 4.007 -15.469 1.00 86.50 91 THR A C 1
ATOM 654 O O . THR A 1 91 ? 4.794 3.707 -16.551 1.00 86.50 91 THR A O 1
ATOM 657 N N . ARG A 1 92 ? 3.053 4.521 -15.402 1.00 89.25 92 ARG A N 1
ATOM 658 C CA . ARG A 1 92 ? 2.218 4.763 -16.592 1.00 89.25 92 ARG A CA 1
ATOM 659 C C . ARG A 1 92 ? 2.821 5.802 -17.531 1.00 89.25 92 ARG A C 1
ATOM 661 O O . ARG A 1 92 ? 2.713 5.663 -18.748 1.00 89.25 92 ARG A O 1
ATOM 668 N N . ALA A 1 93 ? 3.441 6.852 -16.994 1.00 89.00 93 ALA A N 1
ATOM 669 C CA . ALA A 1 93 ? 4.140 7.841 -17.809 1.00 89.00 93 ALA A CA 1
ATOM 670 C C . ALA A 1 93 ? 5.354 7.240 -18.532 1.00 89.00 93 ALA A C 1
ATOM 672 O O . ALA A 1 93 ? 5.562 7.546 -19.706 1.00 89.00 93 ALA A O 1
ATOM 673 N N . ALA A 1 94 ? 6.108 6.361 -17.865 1.00 87.25 94 ALA A N 1
ATOM 674 C CA . ALA A 1 94 ? 7.220 5.629 -18.464 1.00 87.25 94 ALA A CA 1
ATOM 675 C C . ALA A 1 94 ? 6.744 4.653 -19.552 1.00 87.25 94 ALA A C 1
ATOM 677 O O . ALA A 1 94 ? 7.298 4.658 -20.647 1.00 87.25 94 ALA A O 1
ATOM 678 N N . LEU A 1 95 ? 5.670 3.893 -19.299 1.00 89.00 95 LEU A N 1
ATOM 679 C CA . LEU A 1 95 ? 5.067 2.972 -20.273 1.00 89.00 95 LEU A CA 1
ATOM 680 C C . LEU A 1 95 ? 4.683 3.674 -21.580 1.00 89.00 95 LEU A C 1
ATOM 682 O O . LEU A 1 95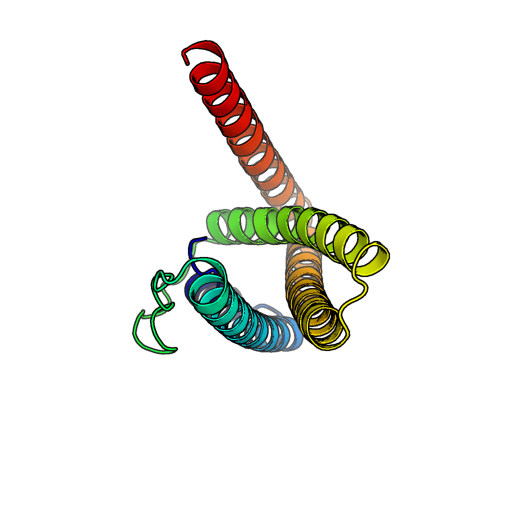 ? 5.012 3.180 -22.651 1.00 89.00 95 LEU A O 1
ATOM 686 N N . ARG A 1 96 ? 4.068 4.863 -21.507 1.00 92.69 96 ARG A N 1
ATOM 687 C CA . ARG A 1 96 ? 3.699 5.653 -22.701 1.00 92.69 96 ARG A CA 1
ATOM 688 C C . ARG A 1 96 ? 4.891 6.074 -23.567 1.00 92.69 96 ARG A C 1
ATOM 690 O O . ARG A 1 96 ? 4.694 6.449 -24.716 1.00 92.69 96 ARG A O 1
ATOM 697 N N . ARG A 1 97 ? 6.100 6.083 -23.005 1.00 91.38 97 ARG A N 1
ATOM 698 C CA . ARG A 1 97 ? 7.340 6.513 -23.672 1.00 91.38 97 ARG A CA 1
ATOM 699 C C . ARG A 1 97 ? 8.272 5.340 -23.987 1.00 91.38 97 ARG A C 1
ATOM 701 O O . ARG A 1 97 ? 9.334 5.550 -24.570 1.00 91.38 97 ARG A O 1
ATOM 708 N N . CYS A 1 98 ? 7.912 4.127 -23.573 1.00 88.31 98 CYS A N 1
ATOM 709 C CA . CYS A 1 98 ? 8.742 2.945 -23.718 1.00 88.31 98 CYS A CA 1
ATOM 710 C C . CYS A 1 98 ? 8.492 2.290 -25.078 1.00 88.31 98 CYS A C 1
ATOM 712 O O . CYS A 1 98 ? 7.370 1.900 -25.388 1.00 88.31 98 CYS A O 1
ATOM 714 N N . HIS A 1 99 ? 9.551 2.154 -25.871 1.00 90.81 99 HIS A N 1
ATOM 715 C CA . HIS A 1 99 ? 9.502 1.509 -27.186 1.00 90.81 99 HIS A CA 1
ATOM 716 C C . HIS A 1 99 ? 10.130 0.108 -27.169 1.00 90.81 99 HIS A C 1
ATOM 718 O O . HIS A 1 99 ? 10.037 -0.626 -28.148 1.00 90.81 99 HIS A O 1
ATOM 724 N N . GLU A 1 100 ? 10.767 -0.274 -26.059 1.00 92.31 100 GLU A N 1
ATOM 725 C CA . GLU A 1 100 ? 11.441 -1.558 -25.905 1.00 92.31 100 GLU A CA 1
ATOM 726 C C . GLU A 1 100 ? 10.481 -2.598 -25.291 1.00 92.31 100 GLU A C 1
ATOM 728 O O . GLU A 1 100 ? 10.036 -2.417 -24.153 1.00 92.31 100 GLU A O 1
ATOM 733 N N . PRO A 1 101 ? 10.157 -3.701 -25.997 1.00 90.06 101 PRO A N 1
ATOM 734 C CA . PRO A 1 101 ? 9.130 -4.647 -25.550 1.00 90.06 101 PRO A CA 1
ATOM 735 C C . PRO A 1 101 ? 9.423 -5.314 -24.203 1.00 90.06 101 PRO A C 1
ATOM 737 O O . PRO A 1 101 ? 8.507 -5.542 -23.412 1.00 90.06 101 PRO A O 1
ATOM 740 N N . GLU A 1 102 ? 10.690 -5.630 -23.925 1.00 87.31 102 GLU A N 1
ATOM 741 C CA . GLU A 1 102 ? 11.064 -6.276 -22.665 1.00 87.31 102 GLU A CA 1
ATOM 742 C C . GLU A 1 102 ? 10.950 -5.307 -21.484 1.00 87.31 102 GLU A C 1
ATOM 744 O O . GLU A 1 102 ? 10.382 -5.655 -20.449 1.00 87.31 102 GLU A O 1
ATOM 749 N N . VAL A 1 103 ? 11.387 -4.056 -21.652 1.00 84.81 103 VAL A N 1
ATOM 750 C CA . VAL A 1 103 ? 11.224 -3.021 -20.622 1.00 84.81 103 VAL A CA 1
ATOM 751 C C . VAL A 1 103 ? 9.742 -2.728 -20.383 1.00 84.81 103 VAL A C 1
ATOM 753 O O . VAL A 1 103 ? 9.316 -2.661 -19.229 1.00 84.81 103 VAL A O 1
ATOM 756 N N . ALA A 1 104 ? 8.928 -2.643 -21.439 1.00 87.69 104 ALA A N 1
ATOM 757 C CA . ALA A 1 104 ? 7.481 -2.473 -21.313 1.00 87.69 104 ALA A CA 1
ATOM 758 C C . ALA A 1 104 ? 6.837 -3.626 -20.522 1.00 87.69 104 ALA A C 1
ATOM 760 O O . ALA A 1 104 ? 6.021 -3.388 -19.630 1.00 87.69 104 ALA A O 1
ATOM 761 N N . ARG A 1 105 ? 7.251 -4.876 -20.772 1.00 90.38 105 ARG A N 1
ATOM 762 C CA . ARG A 1 105 ? 6.792 -6.051 -20.016 1.00 90.38 105 ARG A CA 1
ATOM 763 C C . ARG A 1 105 ? 7.129 -5.943 -18.528 1.00 90.38 105 ARG A C 1
ATOM 765 O O . ARG A 1 105 ? 6.261 -6.200 -17.695 1.00 90.38 105 ARG A O 1
ATOM 772 N N . GLN A 1 106 ? 8.352 -5.543 -18.176 1.00 87.19 106 GLN A N 1
ATOM 773 C CA . GLN A 1 106 ? 8.736 -5.359 -16.770 1.00 87.19 106 GLN A CA 1
ATOM 774 C C . GLN A 1 106 ? 7.955 -4.214 -16.112 1.00 87.19 106 GLN A C 1
ATOM 776 O O . GLN A 1 106 ? 7.483 -4.368 -14.987 1.00 87.19 106 GLN A O 1
ATOM 781 N N . LEU A 1 107 ? 7.747 -3.100 -16.819 1.00 87.31 107 LEU A N 1
ATOM 782 C CA . LEU A 1 107 ? 6.943 -1.979 -16.326 1.00 87.31 107 LEU A CA 1
ATOM 783 C C . LEU A 1 107 ? 5.475 -2.370 -16.094 1.00 87.31 107 LEU A C 1
ATOM 785 O O . LEU A 1 107 ? 4.890 -1.952 -15.098 1.00 87.31 107 LEU A O 1
ATOM 789 N N . HIS A 1 108 ? 4.888 -3.220 -16.941 1.00 91.88 108 HIS A N 1
ATOM 790 C CA . HIS A 1 108 ? 3.546 -3.766 -16.706 1.00 91.88 108 HIS A CA 1
ATOM 791 C C . HIS A 1 108 ? 3.475 -4.650 -15.453 1.00 91.88 108 HIS A C 1
ATOM 793 O O . HIS A 1 108 ? 2.507 -4.556 -14.700 1.00 91.88 108 HIS A O 1
ATOM 799 N N . ARG A 1 109 ? 4.502 -5.471 -15.188 1.00 90.94 109 ARG A N 1
ATOM 800 C CA . ARG A 1 109 ? 4.578 -6.260 -13.943 1.00 90.94 109 ARG A CA 1
ATOM 801 C C . ARG A 1 109 ? 4.696 -5.352 -12.720 1.00 90.94 109 ARG A C 1
ATOM 803 O O . ARG A 1 109 ? 3.967 -5.536 -11.752 1.00 90.94 109 ARG A O 1
ATOM 810 N N . ILE A 1 110 ? 5.556 -4.335 -12.797 1.00 87.38 110 ILE A N 1
ATOM 811 C CA . ILE A 1 110 ? 5.717 -3.324 -11.745 1.00 87.38 110 ILE A CA 1
ATOM 812 C C . ILE A 1 110 ? 4.383 -2.624 -11.451 1.00 87.38 110 ILE A C 1
ATOM 814 O O . ILE A 1 110 ? 4.010 -2.520 -10.284 1.00 87.38 110 ILE A O 1
ATOM 818 N N . GLU A 1 111 ? 3.644 -2.202 -12.481 1.00 91.12 111 GLU A N 1
ATOM 819 C CA . GLU A 1 111 ? 2.319 -1.586 -12.322 1.00 91.12 111 GLU A CA 1
ATOM 820 C C . GLU A 1 111 ? 1.328 -2.536 -11.635 1.00 91.12 111 GLU A C 1
ATOM 822 O O . GLU A 1 111 ? 0.607 -2.115 -10.733 1.00 91.12 111 GLU A O 1
ATOM 827 N N . GLY A 1 112 ? 1.328 -3.823 -12.002 1.00 91.25 112 GLY A N 1
ATOM 828 C CA . GLY A 1 112 ? 0.521 -4.844 -11.329 1.00 91.25 112 GLY A CA 1
ATOM 829 C C . GLY A 1 112 ? 0.849 -4.958 -9.837 1.00 91.25 112 GLY A C 1
ATOM 830 O O . GLY A 1 112 ? -0.053 -4.937 -9.003 1.00 91.25 112 GLY A O 1
ATOM 831 N N . HIS A 1 113 ? 2.135 -4.986 -9.477 1.00 89.94 113 HIS A N 1
ATOM 832 C CA . HIS A 1 113 ? 2.554 -5.068 -8.074 1.00 89.94 113 HIS A CA 1
ATOM 833 C C . HIS A 1 113 ? 2.182 -3.805 -7.281 1.00 89.94 113 HIS A C 1
ATOM 835 O O . HIS A 1 113 ? 1.757 -3.900 -6.128 1.00 89.94 113 HIS A O 1
ATOM 841 N N . ILE A 1 114 ? 2.329 -2.620 -7.891 1.00 88.25 114 ILE A N 1
ATOM 842 C CA . ILE A 1 114 ? 1.902 -1.344 -7.296 1.00 88.25 114 ILE A CA 1
ATOM 843 C C . ILE A 1 114 ? 0.387 -1.353 -7.068 1.00 88.25 114 ILE A C 1
ATOM 845 O O . ILE A 1 114 ? -0.070 -0.952 -6.000 1.00 88.25 114 ILE A O 1
ATOM 849 N N . ALA A 1 115 ? -0.395 -1.848 -8.030 1.00 89.69 115 ALA A N 1
ATOM 850 C CA . ALA A 1 115 ? -1.845 -1.929 -7.907 1.00 89.69 115 ALA A CA 1
ATOM 851 C C . AL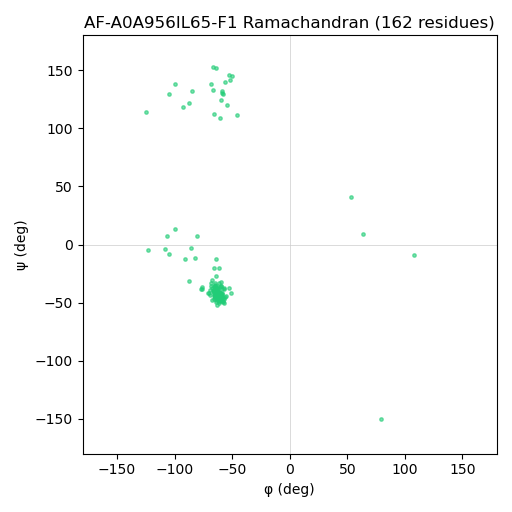A A 1 115 ? -2.279 -2.843 -6.749 1.00 89.69 115 ALA A C 1
ATOM 853 O O . ALA A 1 115 ? -3.115 -2.429 -5.945 1.00 89.69 115 ALA 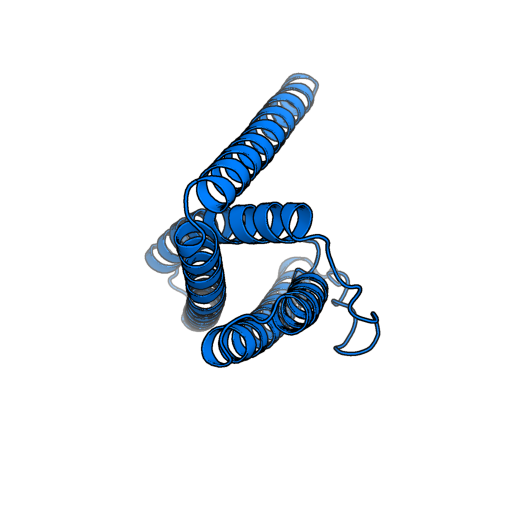A O 1
ATOM 854 N N . THR A 1 116 ? -1.678 -4.031 -6.608 1.00 89.94 116 THR A N 1
ATOM 855 C CA . THR A 1 116 ? -1.958 -4.954 -5.491 1.00 89.94 116 THR A CA 1
ATOM 856 C C . THR A 1 116 ? -1.685 -4.297 -4.139 1.00 89.94 116 THR A C 1
ATOM 858 O O . THR A 1 116 ? -2.540 -4.302 -3.252 1.00 89.94 116 THR A O 1
ATOM 861 N N . ARG A 1 117 ? -0.519 -3.659 -3.989 1.00 88.94 117 ARG A N 1
ATOM 862 C CA . ARG A 1 117 ? -0.143 -2.970 -2.746 1.00 88.94 117 ARG A CA 1
ATOM 863 C C . ARG A 1 117 ? -1.039 -1.773 -2.442 1.00 88.94 117 ARG A C 1
ATOM 865 O O . ARG A 1 117 ? -1.472 -1.602 -1.305 1.00 88.94 117 ARG A O 1
ATOM 872 N N . SER A 1 118 ? -1.362 -0.975 -3.460 1.00 89.62 118 SER A N 1
ATOM 873 C CA . SER A 1 118 ? -2.277 0.158 -3.329 1.00 89.62 118 SER A CA 1
ATOM 874 C C . SER A 1 118 ? -3.664 -0.303 -2.888 1.00 89.62 118 SER A C 1
ATOM 876 O O . SER A 1 118 ? -4.239 0.270 -1.965 1.00 89.62 118 SER A O 1
ATOM 878 N N . HIS A 1 119 ? -4.187 -1.369 -3.502 1.00 91.50 119 HIS A N 1
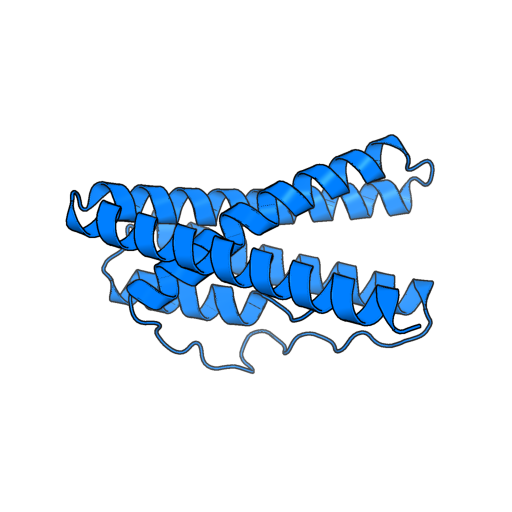ATOM 879 C CA . HIS A 1 119 ? -5.481 -1.938 -3.144 1.00 91.50 119 HIS A CA 1
ATOM 880 C C . HIS A 1 119 ? -5.524 -2.356 -1.671 1.00 91.50 119 HIS A C 1
ATOM 882 O O . HIS A 1 119 ? -6.440 -1.955 -0.950 1.00 91.50 119 HIS A O 1
ATOM 888 N N . PHE A 1 120 ? -4.512 -3.101 -1.217 1.00 91.56 120 PHE A N 1
ATOM 889 C CA . PHE A 1 120 ? -4.370 -3.487 0.184 1.00 91.56 120 PHE A CA 1
ATOM 890 C C . PHE A 1 120 ? -4.311 -2.264 1.115 1.00 91.56 120 PHE A C 1
ATOM 892 O O . PHE A 1 120 ? -5.028 -2.212 2.120 1.00 91.56 120 PHE A O 1
ATOM 899 N N . ALA A 1 121 ? -3.510 -1.251 0.770 1.00 91.25 121 ALA A N 1
ATOM 900 C CA . ALA A 1 121 ? -3.372 -0.061 1.598 1.00 91.25 121 ALA A CA 1
ATOM 901 C C . ALA A 1 121 ? -4.715 0.673 1.749 1.00 91.25 121 ALA A C 1
ATOM 903 O O . ALA A 1 121 ? -5.165 0.934 2.863 1.00 91.25 121 ALA A O 1
ATOM 904 N N . TRP A 1 122 ? -5.430 0.906 0.644 1.00 92.81 122 TRP A N 1
ATOM 905 C CA . TRP A 1 122 ? -6.757 1.529 0.669 1.00 92.81 122 TRP A CA 1
ATOM 906 C C . TRP A 1 122 ? -7.821 0.681 1.373 1.00 92.81 122 TRP A C 1
ATOM 908 O O . TRP A 1 122 ? -8.735 1.232 1.989 1.00 92.81 122 TRP A O 1
ATOM 918 N N . ALA A 1 123 ? -7.750 -0.649 1.289 1.00 93.50 123 ALA A N 1
ATOM 919 C CA . ALA A 1 123 ? -8.629 -1.533 2.053 1.00 93.50 123 ALA A CA 1
ATOM 920 C C . ALA A 1 123 ? -8.393 -1.375 3.564 1.00 93.50 123 ALA A C 1
ATOM 922 O O . ALA A 1 123 ? -9.351 -1.203 4.318 1.00 93.50 123 ALA A O 1
ATOM 923 N N . THR A 1 124 ? -7.129 -1.316 3.985 1.00 92.00 124 THR A N 1
ATOM 924 C CA . THR A 1 124 ? -6.753 -1.121 5.390 1.00 92.00 124 THR A CA 1
ATOM 925 C C . THR A 1 124 ? -7.197 0.247 5.914 1.00 92.00 124 THR A C 1
ATOM 927 O O . THR A 1 124 ? -7.814 0.324 6.975 1.00 92.00 124 THR A O 1
ATOM 930 N N . LEU A 1 125 ? -6.986 1.329 5.154 1.00 93.31 125 LEU A N 1
ATOM 931 C CA . LEU A 1 125 ? -7.451 2.668 5.548 1.00 93.31 125 LEU A CA 1
ATOM 932 C C . LEU A 1 125 ? -8.983 2.747 5.663 1.00 93.31 125 LEU A C 1
ATOM 934 O O . LEU A 1 125 ? -9.499 3.384 6.580 1.00 93.31 125 LEU A O 1
ATOM 938 N N . ARG A 1 126 ? -9.725 2.075 4.770 1.00 95.00 126 ARG A N 1
ATOM 939 C CA . ARG A 1 126 ? -11.195 1.990 4.857 1.00 95.00 126 ARG A CA 1
ATOM 940 C C . ARG A 1 126 ? -11.656 1.224 6.093 1.00 95.00 126 ARG A C 1
ATOM 942 O O . ARG A 1 126 ? -12.606 1.653 6.742 1.00 95.00 126 ARG A O 1
ATOM 949 N N . TRP A 1 127 ? -10.979 0.131 6.434 1.00 94.19 127 TRP A N 1
ATOM 950 C CA . TRP A 1 127 ? -11.252 -0.605 7.666 1.00 94.19 127 TRP A CA 1
ATOM 951 C C . TRP A 1 127 ? -10.991 0.254 8.912 1.00 94.19 127 TRP A C 1
ATOM 953 O O . TRP A 1 127 ? -11.833 0.296 9.805 1.00 94.19 127 TRP A O 1
ATOM 963 N N . ILE A 1 128 ? -9.897 1.024 8.939 1.00 92.88 128 ILE A N 1
ATOM 964 C CA . ILE A 1 128 ? -9.612 1.980 10.023 1.00 92.88 128 ILE A CA 1
ATOM 965 C C . ILE A 1 128 ? -10.723 3.033 10.130 1.00 92.88 128 ILE A C 1
ATOM 967 O O . ILE A 1 128 ? -11.225 3.282 11.224 1.00 92.88 128 ILE A O 1
ATOM 971 N N . LEU A 1 129 ? -11.158 3.613 9.007 1.00 92.88 129 LEU A N 1
ATOM 972 C CA . LEU A 1 129 ? -12.249 4.594 8.976 1.00 92.88 129 LEU A CA 1
ATOM 973 C C . LEU A 1 129 ? -13.577 4.040 9.506 1.00 92.88 129 LEU A C 1
ATOM 975 O O . LEU A 1 129 ? -14.320 4.764 10.168 1.00 92.88 129 LEU A O 1
ATOM 979 N N . ALA A 1 130 ? -13.867 2.760 9.257 1.00 93.31 130 ALA A N 1
ATOM 980 C CA . ALA A 1 130 ? -15.082 2.104 9.740 1.00 93.31 130 ALA A CA 1
ATOM 981 C C . ALA A 1 130 ? -15.159 2.017 11.279 1.00 93.31 130 ALA A C 1
ATOM 983 O O . ALA A 1 130 ? -16.230 1.765 11.825 1.00 93.31 130 ALA A O 1
ATOM 984 N N . ARG A 1 131 ? -14.058 2.293 11.994 1.00 89.75 131 ARG A N 1
ATOM 985 C CA . ARG A 1 131 ? -14.000 2.361 13.465 1.00 89.75 131 ARG A CA 1
ATOM 986 C C . ARG A 1 131 ? -14.509 3.695 14.040 1.00 89.75 131 ARG A C 1
ATOM 988 O O . ARG A 1 131 ? -14.374 3.942 15.237 1.00 89.75 131 ARG A O 1
ATOM 995 N N . GLY A 1 132 ? -15.078 4.571 13.209 1.00 92.31 132 GLY A N 1
ATOM 996 C CA . GLY A 1 132 ? -15.723 5.816 13.634 1.00 92.31 132 GLY A CA 1
ATOM 997 C C . GLY A 1 132 ? -14.740 6.947 13.948 1.00 92.31 132 GLY A C 1
ATOM 998 O O . GLY A 1 132 ? -13.659 7.027 13.365 1.00 92.31 132 GLY A O 1
ATOM 999 N N . ALA A 1 133 ? -15.113 7.839 14.871 1.00 93.19 133 ALA A N 1
ATOM 1000 C CA . ALA A 1 133 ? -14.359 9.063 15.170 1.00 93.19 133 ALA A CA 1
ATOM 1001 C C . ALA A 1 133 ? -12.896 8.798 15.579 1.00 93.19 133 ALA A C 1
ATOM 1003 O O . ALA A 1 133 ? -11.996 9.527 15.166 1.00 93.19 133 ALA A O 1
ATOM 1004 N N . ALA A 1 134 ? -12.641 7.719 16.328 1.00 89.88 134 ALA A N 1
ATOM 1005 C CA . ALA A 1 134 ? -11.285 7.315 16.697 1.00 89.88 134 ALA A CA 1
ATOM 1006 C C . ALA A 1 134 ? -10.443 6.926 15.467 1.00 89.88 134 ALA A C 1
ATOM 1008 O O . ALA A 1 134 ? -9.289 7.331 15.346 1.00 89.88 134 ALA A O 1
ATOM 1009 N N . GLY A 1 135 ? -11.034 6.192 14.519 1.00 91.62 135 GLY A N 1
ATOM 1010 C CA . GLY A 1 135 ? -10.383 5.837 13.256 1.00 91.62 135 GLY A CA 1
ATOM 1011 C C . GLY A 1 135 ? -10.112 7.050 12.364 1.00 91.62 135 GLY A C 1
ATOM 1012 O O . GLY A 1 135 ? -9.045 7.153 11.763 1.00 91.62 135 GLY A O 1
ATOM 1013 N N . GLN A 1 136 ? -11.044 8.005 12.321 1.00 93.50 136 GLN A N 1
ATOM 1014 C CA . GLN A 1 136 ? -10.869 9.266 11.594 1.00 93.50 136 GLN A CA 1
ATOM 1015 C C . GLN A 1 136 ? -9.721 10.107 12.163 1.00 93.50 136 GLN A C 1
ATOM 1017 O O . GLN A 1 136 ? -8.909 10.618 11.392 1.00 93.50 136 GLN A O 1
ATOM 1022 N N . ALA A 1 137 ? -9.626 10.219 13.491 1.00 93.06 137 ALA A N 1
ATOM 1023 C CA . ALA A 1 137 ? -8.543 10.944 14.151 1.00 93.06 137 ALA A CA 1
ATOM 1024 C C . ALA A 1 137 ? -7.173 10.323 13.834 1.00 93.06 137 ALA A C 1
ATOM 1026 O O . ALA A 1 137 ? -6.262 11.039 13.419 1.00 93.06 137 ALA A O 1
ATOM 1027 N N . LEU A 1 138 ? -7.064 8.991 13.932 1.00 92.94 138 LEU A N 1
ATOM 1028 C CA . LEU A 1 138 ? -5.847 8.254 13.574 1.00 92.94 138 LEU A CA 1
ATOM 1029 C C . LEU A 1 138 ? -5.456 8.465 12.108 1.00 92.94 138 LEU A C 1
ATOM 1031 O O . LEU A 1 138 ? -4.287 8.698 11.804 1.00 92.94 138 LEU A O 1
ATOM 1035 N N . LEU A 1 139 ? -6.424 8.407 11.187 1.00 93.75 139 LEU A N 1
ATOM 1036 C CA . LEU A 1 139 ? -6.146 8.617 9.769 1.00 93.75 139 LEU A CA 1
ATOM 1037 C C . LEU A 1 139 ? -5.673 10.047 9.491 1.00 93.75 139 LEU A C 1
ATOM 1039 O O . LEU A 1 139 ? -4.728 10.247 8.729 1.00 93.75 139 LEU A O 1
ATOM 1043 N N . HIS A 1 140 ? -6.319 11.037 10.105 1.00 93.44 140 HIS A N 1
ATOM 1044 C CA . HIS A 1 140 ? -5.938 12.435 9.954 1.00 93.44 140 HIS A CA 1
ATOM 1045 C C . HIS A 1 140 ? -4.508 12.676 10.455 1.00 93.44 140 HIS A C 1
ATOM 1047 O O . HIS A 1 140 ? -3.695 13.255 9.735 1.00 93.44 140 HIS A O 1
ATOM 1053 N N . GLU A 1 141 ? -4.170 12.171 11.643 1.00 93.81 141 GLU A N 1
ATOM 1054 C CA . GLU A 1 141 ? -2.814 12.256 12.192 1.00 93.81 141 GLU A CA 1
ATOM 1055 C C . GLU A 1 141 ? -1.781 11.588 11.274 1.00 93.81 141 GLU A C 1
ATOM 1057 O O . GLU A 1 141 ? -0.725 12.165 10.993 1.00 93.81 141 GLU A O 1
ATOM 1062 N N . ALA A 1 142 ? -2.103 10.409 10.740 1.00 91.94 142 ALA A N 1
ATOM 1063 C CA . ALA A 1 142 ? -1.230 9.687 9.827 1.00 91.94 142 ALA A CA 1
ATOM 1064 C C . ALA A 1 142 ? -0.976 10.451 8.521 1.00 91.94 142 ALA A C 1
ATOM 1066 O O . ALA A 1 142 ? 0.175 10.595 8.108 1.00 91.94 142 ALA A O 1
ATOM 1067 N N . ILE A 1 143 ? -2.025 10.992 7.893 1.00 90.94 143 ILE A N 1
ATOM 1068 C CA . ILE A 1 143 ? -1.901 11.802 6.672 1.00 90.94 143 ILE A CA 1
ATOM 1069 C C . ILE A 1 143 ? -1.039 13.038 6.939 1.00 90.94 143 ILE A C 1
ATOM 1071 O O . ILE A 1 143 ? -0.130 13.331 6.161 1.00 90.94 143 ILE A O 1
ATOM 1075 N N . MET A 1 144 ? -1.278 13.738 8.051 1.00 93.50 144 MET A N 1
ATOM 1076 C CA . MET A 1 144 ? -0.503 14.926 8.416 1.00 93.50 144 MET A CA 1
ATOM 1077 C C . MET A 1 144 ? 0.963 14.600 8.709 1.00 93.50 144 MET A C 1
A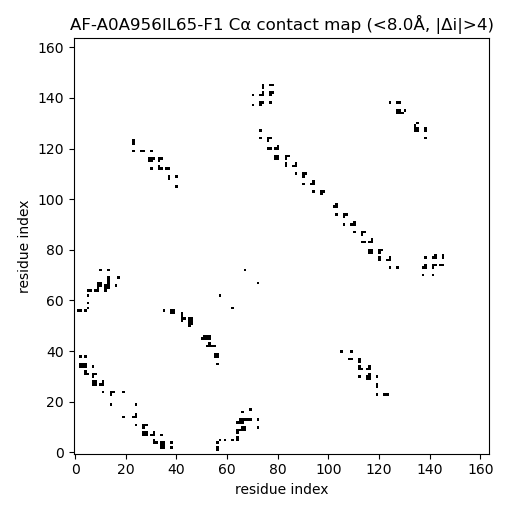TOM 1079 O O . MET A 1 144 ? 1.846 15.387 8.362 1.00 93.50 144 MET A O 1
ATOM 1083 N N . THR A 1 145 ? 1.234 13.436 9.300 1.00 91.69 145 THR A N 1
ATOM 1084 C CA . THR A 1 145 ? 2.596 12.935 9.524 1.00 91.69 145 THR A CA 1
ATOM 1085 C C . THR A 1 145 ? 3.308 12.697 8.196 1.00 91.69 145 THR A C 1
ATOM 1087 O O . THR A 1 145 ? 4.371 13.269 7.963 1.00 91.69 145 THR A O 1
ATOM 1090 N N . VAL A 1 146 ? 2.692 11.942 7.279 1.00 88.50 146 VAL A N 1
ATOM 1091 C CA . VAL A 1 146 ? 3.282 11.661 5.960 1.00 88.50 146 VAL A CA 1
ATOM 1092 C C . VAL A 1 146 ? 3.489 12.946 5.156 1.00 88.50 146 VAL A C 1
ATOM 1094 O O . VAL A 1 146 ? 4.526 13.118 4.515 1.00 88.50 146 VAL A O 1
ATOM 1097 N N . TYR A 1 147 ? 2.529 13.873 5.197 1.00 87.69 147 TYR A N 1
ATOM 1098 C CA . TYR A 1 147 ? 2.648 15.165 4.526 1.00 87.69 147 TYR A CA 1
ATOM 1099 C C . TYR A 1 147 ? 3.847 15.967 5.047 1.00 87.69 147 TYR A C 1
ATOM 1101 O O . TYR A 1 147 ? 4.660 16.446 4.256 1.00 87.69 147 TYR A O 1
ATOM 1109 N N . ARG A 1 148 ? 4.004 16.061 6.374 1.00 90.81 148 ARG A N 1
ATOM 1110 C CA . ARG A 1 148 ? 5.113 16.786 7.007 1.00 90.81 148 ARG A CA 1
ATOM 1111 C C . ARG A 1 148 ? 6.469 16.215 6.609 1.00 90.81 148 ARG A C 1
ATOM 1113 O O . ARG A 1 148 ? 7.325 16.966 6.151 1.00 90.81 148 ARG A O 1
ATOM 1120 N N . GLU A 1 149 ? 6.632 14.897 6.696 1.00 86.75 149 GLU A N 1
ATOM 1121 C CA . GLU A 1 149 ? 7.870 14.214 6.297 1.00 86.75 149 GLU A CA 1
ATOM 1122 C C . GLU A 1 149 ? 8.234 14.503 4.834 1.00 86.75 149 GLU A C 1
ATOM 1124 O O . GLU A 1 149 ? 9.403 14.684 4.491 1.00 86.75 149 GLU A O 1
ATOM 1129 N N . ARG A 1 150 ? 7.231 14.574 3.949 1.00 83.00 150 ARG A N 1
ATOM 1130 C CA . ARG A 1 150 ? 7.440 14.905 2.534 1.00 83.00 150 ARG A CA 1
ATOM 1131 C C . ARG A 1 150 ? 7.855 16.358 2.348 1.00 83.00 150 ARG A C 1
ATOM 1133 O O . ARG A 1 150 ? 8.789 16.612 1.588 1.00 83.00 150 ARG A O 1
ATOM 1140 N N . CYS A 1 151 ? 7.215 17.297 3.040 1.00 85.50 151 CYS A N 1
ATOM 1141 C CA . CYS A 1 151 ? 7.613 18.704 3.020 1.00 85.50 151 CYS A CA 1
ATOM 1142 C C . CYS A 1 151 ? 9.055 18.893 3.515 1.00 85.50 151 CYS A C 1
ATOM 1144 O O . CYS A 1 151 ? 9.833 19.594 2.871 1.00 85.50 151 CYS A O 1
ATOM 1146 N N . GLU A 1 152 ? 9.434 18.229 4.606 1.00 87.31 152 GLU A N 1
ATOM 1147 C CA . GLU A 1 152 ? 10.792 18.272 5.162 1.00 87.31 152 GLU A CA 1
ATOM 1148 C C . GLU A 1 152 ? 11.829 17.666 4.208 1.00 87.31 152 GLU A C 1
ATOM 1150 O O . GLU A 1 152 ? 12.903 18.241 4.003 1.00 87.31 152 GLU A O 1
ATOM 1155 N N . ALA A 1 153 ? 11.502 16.537 3.570 1.00 80.38 153 ALA A N 1
ATOM 1156 C CA . ALA A 1 153 ? 12.362 15.916 2.567 1.00 80.38 153 ALA A CA 1
ATOM 1157 C C . ALA A 1 153 ? 12.568 16.823 1.341 1.00 80.38 153 ALA A C 1
ATOM 1159 O O . ALA A 1 153 ? 13.691 16.937 0.847 1.00 80.38 153 ALA A O 1
ATOM 1160 N N . LEU A 1 154 ? 11.513 17.503 0.875 1.00 79.50 154 LEU A N 1
ATOM 1161 C CA . LEU A 1 154 ? 11.597 18.467 -0.226 1.00 79.50 154 LEU A CA 1
ATOM 1162 C C . LEU A 1 154 ? 12.439 19.688 0.158 1.00 79.50 154 LEU A C 1
ATOM 1164 O O . LEU A 1 154 ? 13.348 20.051 -0.587 1.00 79.50 154 LEU A O 1
ATOM 1168 N N . ALA A 1 155 ? 12.202 20.277 1.333 1.00 79.00 155 ALA A N 1
ATOM 1169 C CA . ALA A 1 155 ? 12.977 21.415 1.829 1.00 79.00 155 ALA A CA 1
ATOM 1170 C C . ALA A 1 155 ? 14.473 21.070 1.962 1.00 79.00 155 ALA A C 1
ATOM 1172 O O . ALA A 1 155 ? 15.340 21.825 1.520 1.00 79.00 155 ALA A O 1
ATOM 1173 N N . SER A 1 156 ? 14.776 19.881 2.487 1.00 78.19 156 S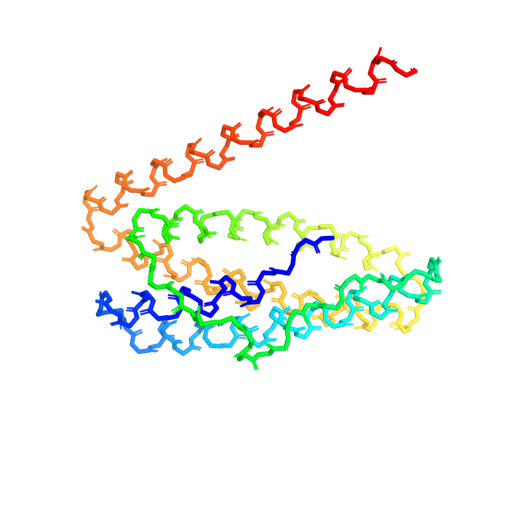ER A N 1
ATOM 1174 C CA . SER A 1 156 ? 16.147 19.377 2.627 1.00 78.19 156 SER A CA 1
ATOM 1175 C C . SER A 1 156 ? 16.811 19.062 1.281 1.00 78.19 156 SER A C 1
ATOM 1177 O O . SER A 1 156 ? 18.024 19.221 1.137 1.00 78.19 156 SER A O 1
ATOM 1179 N N . GLY A 1 157 ? 16.038 18.606 0.290 1.00 61.97 157 GLY A N 1
ATOM 1180 C CA . GLY A 1 157 ? 16.515 18.348 -1.070 1.00 61.97 157 GLY A CA 1
ATOM 1181 C C . GLY A 1 157 ? 16.843 19.631 -1.837 1.00 61.97 157 GLY A C 1
ATOM 1182 O O . GLY A 1 157 ? 17.889 19.707 -2.480 1.00 61.97 157 GLY A O 1
ATOM 1183 N N . ILE A 1 158 ? 16.003 20.661 -1.700 1.00 57.12 158 ILE A N 1
ATOM 1184 C CA . ILE A 1 158 ? 16.226 21.993 -2.287 1.00 57.12 158 ILE A CA 1
ATOM 1185 C C . ILE A 1 158 ? 17.472 22.653 -1.677 1.00 57.12 158 ILE A C 1
ATOM 1187 O O . ILE A 1 158 ? 18.292 23.210 -2.405 1.00 57.12 158 ILE A O 1
ATOM 1191 N N . GLY A 1 159 ? 17.672 22.526 -0.360 1.00 50.16 159 GLY A N 1
ATOM 1192 C CA . GLY A 1 159 ? 18.859 23.055 0.318 1.00 50.16 159 GLY A CA 1
ATOM 1193 C C . GLY A 1 159 ? 20.180 22.474 -0.202 1.00 50.16 159 GLY A C 1
ATOM 1194 O O . GLY A 1 159 ? 21.162 23.200 -0.329 1.00 50.16 159 GLY A O 1
ATOM 1195 N N . ARG A 1 160 ? 20.215 21.186 -0.576 1.00 50.47 160 ARG A N 1
ATOM 1196 C CA . ARG A 1 160 ? 21.420 20.559 -1.155 1.00 50.47 160 ARG A CA 1
ATOM 1197 C C . ARG A 1 160 ? 21.652 20.947 -2.616 1.00 50.47 160 ARG A C 1
ATOM 1199 O O . ARG A 1 160 ? 22.799 21.146 -2.999 1.00 50.47 160 ARG A O 1
ATOM 1206 N N . ALA A 1 161 ? 20.587 21.089 -3.408 1.00 48.50 161 ALA A N 1
ATOM 1207 C CA . ALA A 1 161 ? 20.685 21.479 -4.816 1.00 48.50 161 ALA A CA 1
ATOM 1208 C C . ALA A 1 161 ? 21.171 22.929 -5.008 1.00 48.50 161 ALA A C 1
ATOM 1210 O O . ALA A 1 161 ? 21.864 23.203 -5.977 1.00 48.50 161 ALA A O 1
ATOM 1211 N N . ASN A 1 162 ? 20.868 23.831 -4.068 1.00 43.50 162 ASN A N 1
ATOM 1212 C CA . ASN A 1 162 ? 21.323 25.230 -4.105 1.00 43.50 162 ASN A CA 1
ATOM 1213 C C . ASN A 1 162 ? 22.718 25.457 -3.490 1.00 43.50 162 ASN A C 1
ATOM 1215 O O . ASN A 1 162 ? 23.205 26.584 -3.482 1.00 43.50 162 ASN A O 1
ATOM 1219 N N . SER A 1 163 ? 23.338 24.407 -2.945 1.00 44.75 163 SER A N 1
ATOM 1220 C CA . SER A 1 163 ? 24.673 24.453 -2.326 1.00 44.75 163 SER A CA 1
ATOM 1221 C C . SER A 1 163 ? 25.754 23.785 -3.190 1.00 44.75 163 SER A C 1
ATOM 1223 O O . SER A 1 163 ? 26.865 23.579 -2.704 1.00 44.75 163 SER A O 1
ATOM 1225 N N . SER A 1 164 ? 25.410 23.384 -4.422 1.00 40.88 164 SER A N 1
ATOM 1226 C CA . SER A 1 164 ? 26.281 22.667 -5.367 1.00 40.88 164 SER A CA 1
ATOM 1227 C C . SER A 1 164 ? 26.577 23.514 -6.598 1.00 40.88 164 SER A C 1
ATOM 1229 O O . SER A 1 164 ? 25.639 24.202 -7.055 1.00 40.88 164 SER A O 1
#

Solvent-accessible surface area (backbone atoms only — not comparable to full-atom values): 8723 Å² total; per-residue (Å²): 131,85,68,58,26,69,55,33,48,12,46,30,53,26,35,57,78,65,72,51,57,66,70,56,42,51,36,29,52,54,24,22,52,30,36,44,54,43,50,53,51,52,31,51,51,39,27,75,76,68,74,41,82,44,83,72,64,80,59,94,78,78,63,83,60,58,72,48,56,70,68,59,44,46,30,54,34,47,43,46,33,55,50,29,53,53,50,44,53,52,47,54,55,48,50,79,72,50,85,50,70,70,60,41,52,52,49,53,51,45,46,52,30,39,49,47,37,27,51,36,24,52,53,51,53,51,57,41,43,73,61,42,72,68,24,46,52,51,50,52,52,20,49,54,49,49,50,50,55,50,52,51,52,50,55,55,50,52,58,54,61,75,73,106

Radius of gyration: 17.24 Å; Cα contacts (8 Å, |Δi|>4): 157; chains: 1; bounding box: 42×40×44 Å

Mean predicted aligned error: 7.95 Å

Sequence (164 aa):
MRSLAPQIGAWRVSLDALDAPEALVAAARDAELAAQEHAAIASRLAYALVGRASTVPPSPGEVEPVELPLSSLVVAVAREAIDSCLASHLTRAALRRCHEPEVARQLHRIEGHIATRSHFAWATLRWILARGAAGQALLHEAIMTVYRERCEALASGIGRANSS

pLDDT: mean 79.69, std 14.86, range [38.81, 95.0]

Nearest PDB structures (foldseek):
  5fej-assembly2_B  TM=5.459E-01  e=2.604E+00  Synechocystis sp. PCC 6803
  5d8s-assembly1_J-2  TM=5.560E-01  e=3.681E+00  Pseudomonas aeruginosa PAO1
  3uof-assembly1_D  TM=5.606E-01  e=2.875E+00  Mycobacterium tuberculosis
  3uoi-assembly2_i  TM=5.523E-01  e=4.487E+00  Mycobacterium tuberculosis
  5d8r-assembly1_E-2  TM=5.156E-01  e=4.715E+00  Pseudomonas aeruginosa PAO1

Secondary structure (DSSP, 8-state):
---SHHHHHHHHHHHHHTT--HHHHHHHHHHHHHHHHHHHHHHHHHHHHHS----PPPPTTSS--PPPPHHHHHHHHHHHHHHHHHHHHHHHHHHTT---HHHHHHHHHHHHHHHHHHHHHHHHHHHHHTTTHHHHHHHHHHHHHHHHHHHHHHHHHHHHHTT-